Protein AF-A0A2M7GF76-F1 (afdb_monomer)

Sequence (168 aa):
MSEEVLLRFVRGKYIRDADYIPPKSARLYDDHTWTTTQELPSSRFRVVAYSPYWRVTWALDWQETKKASLRPCLKSIVETLETSAIELVAKLDEAEKKAEVERLERLAAEEKWRIEQDLRKVEKSIQDSQEHLCEIIQKWANVMNVERFLAGVEKRAKELPETERTPV

pLDDT: mean 84.87, std 12.03, range [37.38, 97.5]

Secondary structure (DSSP, 8-state):
-EEEEEEEEETTEEEEGGG----TTTTT-----EEEEEEEE----EEEEE---TTS--EEEEE--SS--STTTHHHHHHHHHHHHHHHHHHHHHHHHHHHHHHHHHHHHHHHHHHHHHHHHHHHHHHHHHHHHHHHHHHHHHHHHHHHHHHHHHHHHHHS-GGG----

Radius of gyration: 46.34 Å; Cα contacts (8 Å, |Δi|>4): 98; chains: 1; bounding box: 110×18×118 Å

Solvent-accessible surface area (backbone atoms only — not comparable to full-atom values): 10008 Å² total; per-residue (Å²): 107,70,39,84,40,58,26,28,38,52,96,94,42,79,40,51,50,91,75,62,76,81,62,96,58,56,92,83,48,92,72,87,57,54,78,45,79,42,76,40,76,46,98,57,60,70,51,74,50,67,54,90,50,89,85,47,94,46,74,49,78,48,73,41,51,100,89,44,71,56,75,83,46,47,63,60,53,50,54,51,49,57,55,47,48,58,55,47,51,56,52,48,56,54,45,50,54,51,50,51,51,54,50,52,52,49,52,56,52,51,52,53,49,49,53,53,52,52,52,52,49,52,54,48,51,51,50,56,50,51,54,52,51,52,52,51,51,51,53,50,52,52,53,52,50,50,53,53,49,52,55,55,50,53,52,52,64,67,72,52,67,80,92,70,74,71,85,130

Structure (mmCIF, N/CA/C/O backbone):
data_AF-A0A2M7GF76-F1
#
_entry.id   AF-A0A2M7GF76-F1
#
loop_
_atom_site.group_PDB
_atom_site.id
_at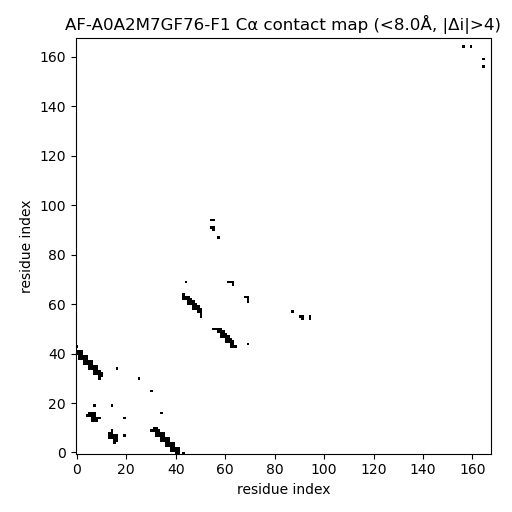om_site.type_symbol
_atom_site.label_atom_id
_atom_site.label_alt_id
_atom_site.label_comp_id
_atom_site.label_asym_id
_atom_site.label_entity_id
_atom_site.label_seq_id
_atom_site.pdbx_PDB_ins_code
_atom_site.Cartn_x
_atom_site.Cartn_y
_atom_site.Cartn_z
_atom_site.occupancy
_atom_site.B_iso_or_equiv
_atom_site.auth_seq_id
_atom_site.auth_comp_id
_atom_site.auth_asym_id
_atom_site.auth_atom_id
_atom_site.pdbx_PDB_model_num
ATOM 1 N N . MET A 1 1 ? 4.603 -3.661 -27.782 1.00 70.25 1 MET A N 1
ATOM 2 C CA . MET A 1 1 ? 4.856 -2.243 -28.105 1.00 70.25 1 MET A CA 1
ATOM 3 C C . MET A 1 1 ? 4.380 -2.020 -29.526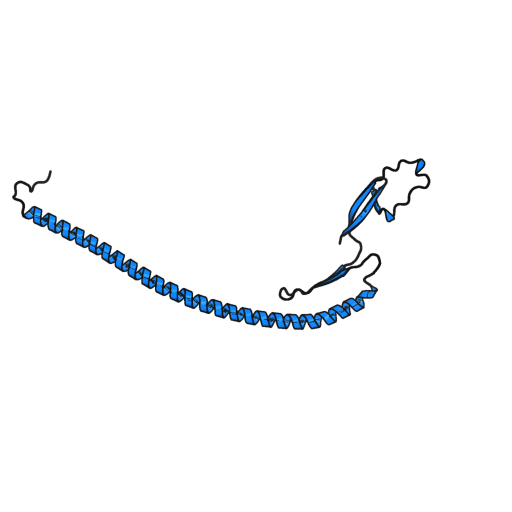 1.00 70.25 1 MET A C 1
ATOM 5 O O . MET A 1 1 ? 4.796 -2.776 -30.400 1.00 70.25 1 MET A O 1
ATOM 9 N N . SER A 1 2 ? 3.453 -1.091 -29.729 1.00 75.94 2 SER A N 1
ATOM 10 C CA . SER A 1 2 ? 2.969 -0.695 -31.048 1.00 75.94 2 SER A CA 1
ATOM 11 C C . SER A 1 2 ? 3.636 0.611 -31.470 1.00 75.94 2 SER A C 1
ATOM 13 O O . SER A 1 2 ? 4.001 1.439 -30.638 1.00 75.94 2 SER A O 1
ATOM 15 N N . GLU A 1 3 ? 3.868 0.763 -32.766 1.00 80.38 3 GLU A N 1
ATOM 16 C CA . GLU A 1 3 ? 4.225 2.038 -33.377 1.00 80.38 3 GLU A CA 1
ATOM 17 C C . GLU A 1 3 ? 3.160 2.364 -34.418 1.00 80.38 3 GLU A C 1
ATOM 19 O O . GLU A 1 3 ? 2.741 1.483 -35.174 1.00 80.38 3 GLU A O 1
ATOM 24 N N . GLU A 1 4 ? 2.757 3.629 -34.475 1.00 81.81 4 GLU A N 1
ATOM 25 C CA . GLU A 1 4 ? 1.971 4.144 -35.587 1.00 81.81 4 GLU A CA 1
ATOM 26 C C . GLU A 1 4 ? 2.845 4.180 -36.839 1.00 81.81 4 GLU A C 1
ATOM 28 O O . GLU A 1 4 ? 3.802 4.951 -36.951 1.00 81.81 4 GLU A O 1
ATOM 33 N N . VAL A 1 5 ? 2.537 3.295 -37.782 1.00 83.25 5 VAL A N 1
ATOM 34 C CA . VAL A 1 5 ? 3.258 3.193 -39.045 1.00 83.25 5 VAL A CA 1
ATOM 35 C C . VAL A 1 5 ? 2.304 3.537 -40.174 1.00 83.25 5 VAL A C 1
ATOM 37 O O . VAL A 1 5 ? 1.198 3.002 -40.266 1.00 83.25 5 VAL A O 1
ATOM 40 N N . LEU A 1 6 ? 2.757 4.428 -41.054 1.00 88.06 6 LEU A N 1
ATOM 41 C CA . LEU A 1 6 ? 2.045 4.758 -42.277 1.00 88.06 6 LEU A CA 1
ATOM 42 C C . LEU A 1 6 ? 2.209 3.596 -43.263 1.00 88.06 6 LEU A C 1
ATOM 44 O O . LEU A 1 6 ? 3.318 3.235 -43.674 1.00 88.06 6 LEU A O 1
ATOM 48 N N . LEU A 1 7 ? 1.086 2.969 -43.584 1.00 87.69 7 LEU A N 1
ATOM 49 C CA . LEU A 1 7 ? 0.969 1.869 -44.523 1.00 87.69 7 LEU A CA 1
ATOM 50 C C . LEU A 1 7 ? 0.316 2.368 -45.801 1.00 87.69 7 LEU A C 1
ATOM 52 O O . LEU A 1 7 ? -0.608 3.176 -45.770 1.00 87.69 7 LEU A O 1
ATOM 56 N N . ARG A 1 8 ? 0.761 1.835 -46.929 1.00 87.31 8 ARG A N 1
ATOM 57 C CA . ARG A 1 8 ? 0.143 2.031 -48.230 1.00 87.31 8 ARG A CA 1
ATOM 58 C C . ARG A 1 8 ? -0.467 0.721 -48.692 1.00 87.31 8 ARG A C 1
ATOM 60 O O . ARG A 1 8 ? 0.189 -0.322 -48.678 1.00 87.31 8 ARG A O 1
ATOM 67 N N . PHE A 1 9 ? -1.726 0.773 -49.104 1.00 84.38 9 PHE A N 1
ATOM 68 C CA . PHE A 1 9 ? -2.383 -0.362 -49.730 1.00 84.38 9 PHE A CA 1
ATOM 69 C C . PHE A 1 9 ? -1.980 -0.437 -51.201 1.00 84.38 9 PHE A C 1
ATOM 71 O O . PHE A 1 9 ? -2.224 0.501 -51.956 1.00 84.38 9 PHE A O 1
ATOM 78 N N . VAL A 1 10 ? -1.361 -1.544 -51.610 1.00 85.88 10 VAL A N 1
ATOM 79 C CA . VAL A 1 10 ? -0.903 -1.787 -52.981 1.00 85.88 10 VAL A CA 1
ATOM 80 C C . VAL A 1 10 ? -1.310 -3.198 -53.390 1.00 85.88 10 VAL A C 1
ATOM 82 O O . VAL A 1 10 ? -0.890 -4.177 -52.774 1.00 85.88 10 VAL A O 1
ATOM 85 N N . ARG A 1 11 ? -2.132 -3.315 -54.444 1.00 79.00 11 ARG A N 1
ATOM 86 C CA .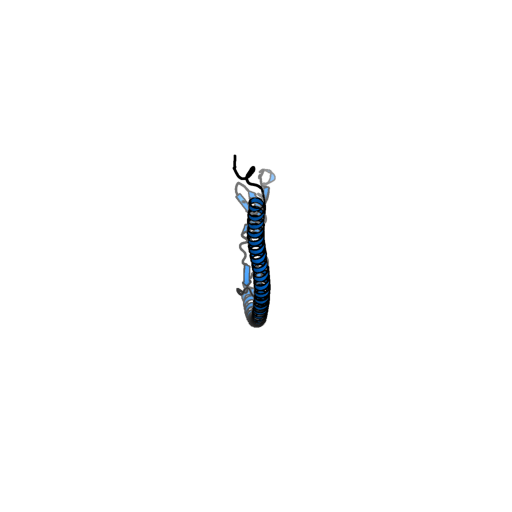 ARG A 1 11 ? -2.510 -4.595 -55.084 1.00 79.00 11 ARG A CA 1
ATOM 87 C C . ARG A 1 11 ? -2.959 -5.684 -54.090 1.00 79.00 11 ARG A C 1
ATOM 89 O O . ARG A 1 11 ? -2.501 -6.823 -54.156 1.00 79.00 11 ARG A O 1
ATOM 96 N N . GLY A 1 12 ? -3.840 -5.330 -53.151 1.00 82.38 12 GLY A N 1
ATOM 97 C CA . GLY A 1 12 ? -4.398 -6.279 -52.179 1.00 82.38 12 GLY A CA 1
ATOM 98 C C . GLY A 1 12 ? -3.579 -6.474 -50.900 1.00 82.38 12 GLY A C 1
ATOM 99 O O . GLY A 1 12 ? -3.980 -7.271 -50.056 1.00 82.38 12 GLY A O 1
ATOM 100 N N . LYS A 1 13 ? -2.441 -5.783 -50.732 1.00 85.88 13 LYS A N 1
ATOM 101 C CA . LYS A 1 13 ? -1.558 -5.923 -49.562 1.00 85.88 13 LYS A CA 1
ATOM 102 C C . LYS A 1 13 ? -1.189 -4.566 -48.968 1.00 85.88 13 LYS A C 1
ATOM 104 O O . LYS A 1 13 ? -1.003 -3.598 -49.698 1.00 85.88 13 LYS A O 1
ATOM 109 N N . TYR A 1 14 ? -1.038 -4.511 -47.647 1.00 87.00 14 TYR A N 1
ATOM 110 C CA . TYR A 1 14 ? -0.474 -3.347 -46.964 1.00 87.00 14 TYR A CA 1
ATOM 111 C C . TYR A 1 14 ? 1.046 -3.468 -46.900 1.00 87.00 14 TYR A C 1
ATOM 113 O O . TYR A 1 14 ? 1.579 -4.464 -46.412 1.00 87.00 14 TYR A O 1
ATOM 121 N N . ILE A 1 15 ? 1.733 -2.448 -47.401 1.00 87.06 15 ILE A N 1
ATOM 122 C CA . ILE A 1 15 ? 3.191 -2.319 -47.371 1.00 87.06 15 ILE A CA 1
ATOM 123 C C . ILE A 1 15 ? 3.511 -1.042 -46.595 1.00 87.06 15 ILE A C 1
ATOM 125 O O . ILE A 1 15 ? 2.713 -0.106 -46.591 1.00 87.06 15 ILE A O 1
ATOM 129 N N . ARG A 1 16 ? 4.654 -0.980 -45.908 1.00 85.88 16 ARG A N 1
ATOM 130 C CA . ARG A 1 16 ? 5.079 0.275 -45.278 1.00 85.88 16 ARG A CA 1
ATOM 131 C C . ARG A 1 16 ? 5.323 1.321 -46.351 1.00 85.88 16 ARG A C 1
ATOM 133 O O . ARG A 1 16 ? 5.946 1.029 -47.364 1.00 85.88 16 ARG A O 1
ATOM 140 N N . ASP A 1 17 ? 4.865 2.542 -46.112 1.00 84.81 17 ASP A N 1
ATOM 141 C CA . ASP A 1 17 ? 4.993 3.623 -47.090 1.00 84.81 17 ASP A CA 1
ATOM 142 C C . ASP A 1 17 ? 6.454 3.921 -47.451 1.00 84.81 17 ASP A C 1
ATOM 144 O O . ASP A 1 17 ? 6.772 4.167 -48.609 1.00 84.81 17 ASP A O 1
ATOM 148 N N . ALA A 1 18 ? 7.357 3.780 -46.475 1.00 81.50 18 ALA A N 1
ATOM 149 C CA . ALA A 1 18 ? 8.801 3.897 -46.674 1.00 81.50 18 ALA A CA 1
ATOM 150 C C . ALA A 1 18 ? 9.385 2.846 -47.640 1.00 81.50 18 ALA A C 1
ATOM 152 O O . ALA A 1 18 ? 10.408 3.105 -48.266 1.00 81.50 18 ALA A O 1
ATOM 153 N N . ASP A 1 19 ? 8.739 1.684 -47.771 1.00 82.38 19 ASP A N 1
ATOM 154 C CA . ASP A 1 19 ? 9.178 0.584 -48.636 1.00 82.38 19 ASP A CA 1
ATOM 155 C C . ASP A 1 19 ? 8.496 0.639 -50.021 1.00 82.38 19 ASP A C 1
ATOM 157 O O . ASP A 1 19 ? 8.755 -0.200 -50.887 1.00 82.38 19 ASP A O 1
ATOM 161 N N . TYR A 1 20 ? 7.605 1.613 -50.253 1.00 82.44 20 TYR A N 1
ATOM 162 C CA . TYR A 1 20 ? 6.907 1.763 -51.524 1.00 82.44 20 TYR A CA 1
ATOM 163 C C . TYR A 1 20 ? 7.809 2.399 -52.585 1.00 82.44 20 TYR A C 1
ATOM 165 O O . TYR A 1 20 ? 8.228 3.550 -52.475 1.00 82.44 20 TYR A O 1
ATOM 173 N N . ILE A 1 21 ? 8.041 1.663 -53.671 1.00 79.56 21 ILE A N 1
ATOM 174 C CA . ILE A 1 21 ? 8.762 2.157 -54.844 1.00 79.56 21 ILE A CA 1
ATOM 175 C C . ILE A 1 21 ? 7.734 2.434 -55.949 1.00 79.56 21 ILE A C 1
ATOM 177 O O . ILE A 1 21 ? 7.124 1.483 -56.449 1.00 79.56 21 ILE A O 1
ATOM 181 N N . PRO A 1 22 ? 7.523 3.700 -56.358 1.00 76.88 22 PRO A N 1
ATOM 182 C CA . PRO A 1 22 ? 6.576 4.012 -57.420 1.00 76.88 22 PRO A CA 1
ATOM 183 C C . PRO A 1 22 ? 7.040 3.420 -58.764 1.00 76.88 22 PRO A C 1
ATOM 185 O O . PRO A 1 22 ? 8.230 3.495 -59.096 1.00 76.88 22 PRO A O 1
ATOM 188 N N . PRO A 1 23 ? 6.132 2.846 -59.573 1.00 74.56 23 PRO A N 1
ATOM 189 C CA . PRO A 1 23 ? 6.491 2.304 -60.876 1.00 74.56 23 PRO A CA 1
ATOM 190 C C . PRO A 1 23 ? 6.935 3.416 -61.837 1.00 74.56 23 PRO A C 1
ATOM 192 O O . PRO A 1 23 ? 6.357 4.501 -61.891 1.00 74.56 23 PRO A O 1
ATOM 195 N N . LYS A 1 24 ? 7.948 3.121 -62.661 1.00 67.69 24 LYS A N 1
ATOM 196 C CA . LYS A 1 24 ? 8.552 4.076 -63.613 1.00 67.69 24 LYS A CA 1
ATOM 197 C C . LYS A 1 24 ? 7.564 4.621 -64.661 1.00 67.69 24 LYS A C 1
ATOM 199 O O . LYS A 1 24 ? 7.825 5.662 -65.252 1.00 67.69 24 LYS A O 1
ATOM 204 N N . SER A 1 25 ? 6.433 3.945 -64.878 1.00 66.56 25 SER A N 1
ATOM 205 C CA . SER A 1 25 ? 5.370 4.326 -65.817 1.00 66.56 25 SER A CA 1
ATOM 206 C C . SER A 1 25 ? 4.068 4.730 -65.109 1.00 66.56 25 SER A C 1
ATOM 208 O O . SER A 1 25 ? 2.985 4.423 -65.602 1.00 66.56 25 SER A O 1
ATOM 210 N N . ALA A 1 26 ? 4.152 5.405 -63.957 1.00 61.00 26 ALA A N 1
ATOM 211 C CA . ALA A 1 26 ? 2.986 5.796 -63.150 1.00 61.00 26 ALA A CA 1
ATOM 212 C C . ALA A 1 26 ? 1.926 6.628 -63.906 1.00 61.00 26 ALA A C 1
ATOM 214 O O . ALA A 1 26 ? 0.781 6.685 -63.487 1.00 61.00 26 ALA A O 1
ATOM 215 N N . ARG A 1 27 ? 2.275 7.248 -65.044 1.00 60.28 27 ARG A N 1
ATOM 216 C CA . ARG A 1 27 ? 1.321 7.982 -65.900 1.00 60.28 27 ARG A CA 1
ATOM 217 C C . ARG A 1 27 ? 0.385 7.092 -66.730 1.00 60.28 27 ARG A C 1
ATOM 219 O O . ARG A 1 27 ? -0.590 7.605 -67.259 1.00 60.28 27 ARG A O 1
ATOM 226 N N . LEU A 1 28 ? 0.701 5.805 -66.896 1.00 59.06 28 LEU A N 1
ATOM 227 C CA . LEU A 1 28 ? -0.074 4.851 -67.707 1.00 59.06 28 LEU A CA 1
ATOM 228 C C . LEU A 1 28 ? -0.869 3.840 -66.866 1.00 59.06 28 LEU A C 1
ATOM 230 O O . LEU A 1 28 ? -1.645 3.072 -67.425 1.00 59.06 28 LEU A O 1
ATOM 234 N N . TYR A 1 29 ? -0.666 3.817 -65.548 1.00 59.34 29 TYR A N 1
ATOM 235 C CA . TYR A 1 29 ? -1.295 2.875 -64.625 1.00 59.34 29 TYR A CA 1
ATOM 236 C C . TYR A 1 29 ? -1.956 3.650 -63.486 1.00 59.34 29 TYR A C 1
ATOM 238 O O . TYR A 1 29 ? -1.262 4.295 -62.704 1.00 59.34 29 TYR A O 1
ATOM 246 N N . ASP A 1 30 ? -3.282 3.555 -63.387 1.00 59.81 30 ASP A N 1
ATOM 247 C CA . ASP A 1 30 ? -4.046 4.071 -62.249 1.00 59.81 30 ASP A CA 1
ATOM 248 C C . ASP A 1 30 ? -3.880 3.105 -61.065 1.00 59.81 30 ASP A C 1
ATOM 250 O O . ASP A 1 30 ? -4.657 2.167 -60.845 1.00 59.81 30 ASP A O 1
ATOM 254 N N . ASP A 1 31 ? -2.786 3.276 -60.327 1.00 64.19 31 ASP A N 1
ATOM 255 C CA . ASP A 1 31 ? -2.531 2.522 -59.105 1.00 64.19 31 ASP A CA 1
ATOM 256 C C . ASP A 1 31 ? -3.452 3.061 -57.998 1.00 64.19 31 ASP A C 1
ATOM 258 O O . ASP A 1 31 ? -3.179 4.082 -57.364 1.00 64.19 31 ASP A O 1
ATOM 262 N N . HIS A 1 32 ? -4.559 2.349 -57.758 1.00 73.25 32 HIS A N 1
ATOM 263 C CA . HIS A 1 32 ? -5.536 2.631 -56.702 1.00 73.25 32 HIS A CA 1
ATOM 264 C C . HIS A 1 32 ? -4.927 2.335 -55.325 1.00 73.25 32 HIS A C 1
ATOM 266 O O . HIS A 1 32 ? -5.189 1.305 -54.697 1.00 73.25 32 HIS A O 1
ATOM 272 N N . THR A 1 33 ? -4.058 3.236 -54.884 1.00 81.12 33 THR A N 1
ATOM 273 C CA . THR A 1 33 ? -3.340 3.157 -53.616 1.00 81.12 33 THR A CA 1
ATOM 274 C C . THR A 1 33 ? -3.854 4.231 -52.674 1.00 81.12 33 THR A C 1
ATOM 276 O O . THR A 1 33 ? -4.146 5.354 -53.075 1.00 81.12 33 THR A O 1
ATOM 279 N N . TRP A 1 34 ? -3.983 3.879 -51.403 1.00 83.94 34 TRP A N 1
ATOM 280 C CA . TRP A 1 34 ? -4.351 4.811 -50.347 1.00 83.94 34 TRP A CA 1
ATOM 281 C C . TRP A 1 34 ? -3.494 4.527 -49.122 1.00 83.94 34 TRP A C 1
ATOM 283 O O . TRP A 1 34 ? -2.979 3.416 -48.939 1.00 83.94 34 TRP A O 1
ATOM 293 N N . THR A 1 35 ? -3.298 5.558 -48.313 1.00 89.25 35 THR A N 1
ATOM 294 C CA . THR A 1 35 ? -2.466 5.497 -47.117 1.00 89.25 35 THR A CA 1
ATOM 295 C C . THR A 1 35 ? -3.334 5.399 -45.876 1.00 89.25 35 THR A C 1
ATOM 297 O O . THR A 1 35 ? -4.270 6.178 -45.711 1.00 89.25 35 THR A O 1
ATOM 300 N N . THR A 1 36 ? -2.995 4.470 -44.990 1.00 89.88 36 THR A N 1
ATOM 301 C CA . THR A 1 36 ? -3.608 4.313 -43.673 1.00 89.88 36 THR A CA 1
ATOM 302 C C . THR A 1 36 ? -2.540 4.350 -42.606 1.00 89.88 36 THR A C 1
ATOM 304 O O . THR A 1 36 ? -1.472 3.764 -42.768 1.00 89.88 36 THR A O 1
ATOM 307 N N . THR A 1 37 ? -2.841 4.977 -41.480 1.00 89.44 37 THR A N 1
ATOM 308 C CA . THR A 1 37 ? -2.042 4.801 -40.269 1.00 89.44 37 THR A CA 1
ATOM 309 C C . THR A 1 37 ? -2.582 3.583 -39.532 1.00 89.44 37 THR A C 1
ATOM 311 O O . THR A 1 37 ? -3.790 3.477 -39.327 1.00 89.44 37 THR A O 1
ATOM 314 N N . GLN A 1 38 ? -1.715 2.633 -39.188 1.00 85.94 38 GLN A N 1
ATOM 315 C CA . GLN A 1 38 ? -2.069 1.494 -38.341 1.00 85.94 38 GLN A CA 1
ATOM 316 C C . GLN A 1 38 ? -1.011 1.287 -37.263 1.00 85.94 38 GLN A C 1
ATOM 318 O O . GLN A 1 38 ? 0.180 1.528 -37.479 1.00 85.94 38 GLN A O 1
ATOM 323 N N . GLU A 1 39 ? -1.455 0.794 -36.111 1.00 84.38 39 GLU A N 1
ATOM 324 C CA . GLU A 1 39 ? -0.570 0.328 -35.055 1.00 84.38 39 GLU A CA 1
ATOM 325 C C . GLU A 1 39 ? -0.009 -1.049 -35.413 1.00 84.38 39 GLU A C 1
ATOM 327 O O . GLU A 1 39 ? -0.724 -2.051 -35.432 1.00 84.38 39 GLU A O 1
ATOM 332 N N . LEU A 1 40 ? 1.292 -1.108 -35.690 1.00 81.81 40 LEU A N 1
ATOM 333 C CA . LEU A 1 40 ? 1.997 -2.365 -35.922 1.00 81.81 40 LEU A CA 1
ATOM 334 C C . LEU A 1 40 ? 2.899 -2.707 -34.738 1.00 81.81 40 LEU A C 1
ATOM 336 O O . LEU A 1 40 ? 3.443 -1.797 -34.107 1.00 81.81 40 LEU A O 1
ATOM 340 N N . PRO A 1 41 ? 3.125 -4.006 -34.450 1.00 78.00 41 PRO A N 1
ATOM 341 C CA . PRO A 1 41 ? 4.106 -4.402 -33.456 1.00 78.00 41 PRO A CA 1
ATOM 342 C C . PRO A 1 41 ? 5.467 -3.845 -33.868 1.00 78.00 41 PRO A C 1
ATOM 344 O O . PRO A 1 41 ? 6.026 -4.183 -34.917 1.00 78.00 41 PRO A O 1
ATOM 347 N N . SER A 1 42 ? 6.012 -2.965 -33.037 1.00 72.94 42 SER A N 1
ATOM 348 C CA . SER A 1 42 ? 7.372 -2.498 -33.221 1.00 72.94 42 SER A CA 1
ATOM 349 C C . SER A 1 42 ? 8.287 -3.690 -32.947 1.00 72.94 42 SER A C 1
ATOM 351 O O . SER A 1 42 ? 8.276 -4.223 -31.838 1.00 72.94 42 SER A O 1
ATOM 353 N N . SER A 1 43 ? 9.095 -4.106 -33.921 1.00 72.75 43 SER A N 1
ATOM 354 C CA . SER A 1 43 ? 10.099 -5.179 -33.774 1.00 72.75 43 SER A CA 1
ATOM 355 C C . SER A 1 43 ? 11.280 -4.781 -32.861 1.00 72.75 43 SER A C 1
ATOM 357 O O . SER A 1 43 ? 12.410 -5.217 -33.060 1.00 72.75 43 SER A O 1
ATOM 359 N N . ARG A 1 44 ? 11.044 -3.884 -31.907 1.00 79.12 44 ARG A N 1
ATOM 360 C CA . ARG A 1 44 ? 12.044 -3.245 -31.058 1.00 79.12 44 ARG A CA 1
ATOM 361 C C . ARG A 1 44 ? 11.903 -3.734 -29.630 1.00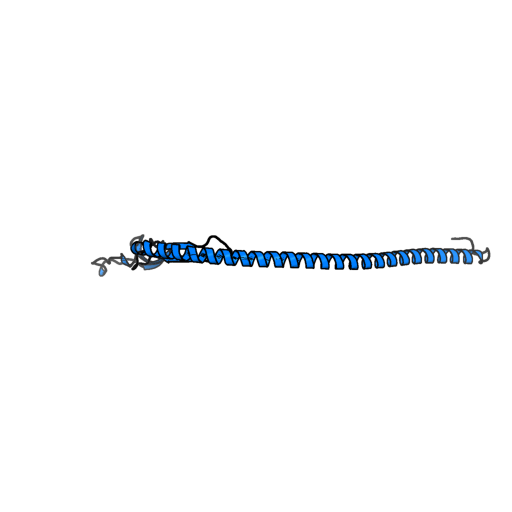 79.12 44 ARG A C 1
ATOM 363 O O . ARG A 1 44 ? 10.794 -4.027 -29.178 1.00 79.12 44 ARG A O 1
ATOM 370 N N . PHE A 1 45 ? 13.024 -3.788 -28.928 1.00 81.75 45 PHE A N 1
ATOM 371 C CA . PHE A 1 45 ? 13.074 -4.325 -27.581 1.00 81.75 45 PHE A CA 1
ATOM 372 C C . PHE A 1 45 ? 12.816 -3.246 -26.519 1.00 81.75 45 PHE A C 1
ATOM 374 O O . PHE A 1 45 ? 13.221 -2.091 -26.665 1.00 81.75 45 PHE A O 1
ATOM 381 N N . ARG A 1 46 ? 12.132 -3.622 -25.435 1.00 85.69 46 ARG A N 1
ATOM 382 C CA . ARG A 1 46 ? 11.961 -2.797 -24.234 1.00 85.69 46 ARG A CA 1
ATOM 383 C C . ARG A 1 46 ? 12.311 -3.647 -23.024 1.00 85.69 46 ARG A C 1
ATOM 385 O O . ARG A 1 46 ? 11.779 -4.744 -22.880 1.00 85.69 46 ARG A O 1
ATOM 392 N N . VAL A 1 47 ? 13.171 -3.122 -22.163 1.00 87.69 47 VAL A N 1
ATOM 393 C CA . VAL A 1 47 ? 13.485 -3.708 -20.859 1.00 87.69 47 VAL A CA 1
ATOM 394 C C . VAL A 1 47 ? 12.816 -2.858 -19.800 1.00 87.69 47 VAL A C 1
ATOM 396 O O . VAL A 1 47 ? 12.918 -1.636 -19.840 1.00 87.69 47 VAL A O 1
ATOM 399 N N . VAL A 1 48 ? 12.138 -3.504 -18.860 1.00 89.75 48 VAL A N 1
ATOM 400 C CA . VAL A 1 48 ? 11.596 -2.846 -17.674 1.00 89.75 48 VAL A CA 1
ATOM 401 C C . VAL A 1 48 ? 12.112 -3.605 -16.465 1.00 89.75 48 VAL A C 1
ATOM 403 O O . VAL A 1 48 ? 11.862 -4.803 -16.339 1.00 89.75 48 VAL A O 1
ATOM 406 N N . ALA A 1 49 ? 12.842 -2.915 -15.600 1.00 89.94 49 ALA A N 1
ATOM 407 C CA . ALA A 1 49 ? 13.193 -3.417 -14.283 1.00 89.94 49 ALA A CA 1
ATOM 408 C C . ALA A 1 49 ? 12.245 -2.800 -13.265 1.00 89.94 49 ALA A C 1
ATOM 410 O O . ALA A 1 49 ? 11.942 -1.613 -13.338 1.00 89.94 49 ALA A O 1
ATOM 411 N N . TYR A 1 50 ? 11.757 -3.606 -12.334 1.00 89.75 50 TYR A N 1
ATOM 412 C CA . TYR A 1 50 ? 10.828 -3.147 -11.315 1.00 89.75 50 TYR A CA 1
ATOM 413 C C . TYR A 1 50 ? 11.086 -3.859 -9.994 1.00 89.75 50 TYR A C 1
ATOM 415 O O . TYR A 1 50 ? 11.614 -4.971 -9.959 1.00 89.75 50 TYR A O 1
ATOM 423 N N . SER A 1 51 ? 10.700 -3.201 -8.906 1.00 87.31 51 SER A N 1
ATOM 424 C CA . SER A 1 51 ? 10.662 -3.805 -7.581 1.00 87.31 51 SER A CA 1
ATOM 425 C C . SER A 1 51 ? 9.383 -4.631 -7.448 1.00 87.31 51 SER A C 1
ATOM 427 O O . SER A 1 51 ? 8.297 -4.077 -7.634 1.00 87.31 51 SER A O 1
ATOM 429 N N . PRO A 1 52 ? 9.457 -5.928 -7.100 1.00 84.94 52 PRO A N 1
ATOM 430 C CA . PRO A 1 52 ? 8.262 -6.732 -6.846 1.00 84.94 52 PRO A CA 1
ATOM 431 C C . PRO A 1 52 ? 7.593 -6.376 -5.507 1.00 84.94 52 PRO A C 1
ATOM 433 O O . PRO A 1 52 ? 6.479 -6.816 -5.228 1.00 84.94 52 PRO A O 1
ATOM 436 N N . TYR A 1 53 ? 8.262 -5.593 -4.658 1.00 85.00 53 TYR A N 1
ATOM 437 C CA . TYR A 1 53 ? 7.758 -5.232 -3.344 1.00 85.00 53 TYR A CA 1
ATOM 438 C C . TYR A 1 53 ? 6.777 -4.069 -3.444 1.00 85.00 53 TYR A C 1
ATOM 440 O O . TYR A 1 53 ? 7.157 -2.940 -3.742 1.00 85.00 53 TYR A O 1
ATOM 448 N N . TRP A 1 54 ? 5.517 -4.335 -3.094 1.00 81.56 54 TRP A N 1
ATOM 449 C CA . TRP A 1 54 ? 4.430 -3.347 -3.085 1.00 81.56 54 TRP A CA 1
ATOM 450 C C . TRP A 1 54 ? 4.718 -2.104 -2.231 1.00 81.56 54 TRP A C 1
ATOM 452 O 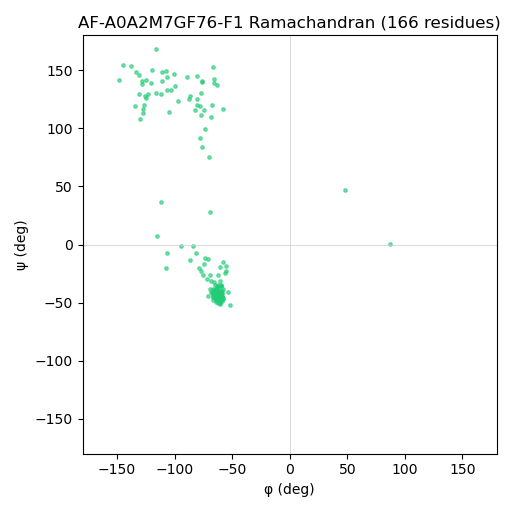O . TRP A 1 54 ? 4.121 -1.052 -2.440 1.00 81.56 54 TRP A O 1
ATOM 462 N N . ARG A 1 55 ? 5.628 -2.225 -1.261 1.00 82.56 55 ARG A N 1
ATOM 463 C CA . ARG A 1 55 ? 5.973 -1.164 -0.317 1.00 82.56 55 ARG A CA 1
ATOM 464 C C . ARG A 1 55 ? 6.908 -0.101 -0.906 1.00 82.56 55 ARG A C 1
ATOM 466 O O . ARG A 1 55 ? 6.971 1.004 -0.379 1.00 82.56 55 ARG A O 1
ATOM 473 N N . VAL A 1 56 ? 7.620 -0.422 -1.989 1.00 85.00 56 VAL A N 1
ATOM 474 C CA . VAL A 1 56 ? 8.538 0.500 -2.671 1.00 85.00 56 VAL A CA 1
ATOM 475 C C . VAL A 1 56 ? 8.225 0.503 -4.162 1.00 85.00 56 VAL A C 1
ATOM 477 O O . VAL A 1 56 ? 8.547 -0.438 -4.884 1.00 85.00 56 VAL A O 1
ATOM 480 N N . THR A 1 57 ? 7.630 1.596 -4.641 1.00 84.62 57 THR A N 1
ATOM 481 C CA . THR A 1 57 ? 7.369 1.816 -6.066 1.00 84.62 57 THR A CA 1
ATOM 482 C C . THR A 1 57 ? 8.653 2.253 -6.766 1.00 84.62 57 THR A C 1
ATOM 484 O O . THR A 1 57 ? 8.976 3.439 -6.819 1.00 84.62 57 THR A O 1
ATOM 487 N N . TRP A 1 58 ? 9.403 1.285 -7.285 1.00 89.00 58 TRP A N 1
ATOM 488 C CA . TRP A 1 58 ? 10.591 1.528 -8.099 1.00 89.00 58 TRP A CA 1
ATOM 489 C C . TRP A 1 58 ? 10.461 0.794 -9.431 1.00 89.00 58 TRP A C 1
ATOM 491 O O . TRP A 1 58 ? 10.187 -0.408 -9.458 1.00 89.00 58 TRP A O 1
ATOM 501 N N . ALA A 1 59 ? 10.644 1.530 -10.524 1.00 89.75 59 ALA A N 1
ATOM 502 C CA . ALA A 1 59 ? 10.674 0.997 -11.874 1.00 89.75 59 ALA A CA 1
ATOM 503 C C . ALA A 1 59 ? 11.615 1.835 -12.746 1.00 89.75 59 ALA A C 1
ATOM 505 O O . ALA A 1 59 ? 11.650 3.059 -12.627 1.00 89.75 59 ALA A O 1
ATOM 506 N N . LEU A 1 60 ? 12.350 1.164 -13.626 1.00 89.75 60 LEU A N 1
ATOM 507 C CA . LEU A 1 60 ? 13.183 1.756 -14.664 1.00 89.75 60 LEU A CA 1
ATOM 508 C C . LEU A 1 60 ? 12.830 1.120 -16.000 1.00 89.75 60 LEU A C 1
ATOM 510 O O . LEU A 1 60 ? 12.619 -0.093 -16.082 1.00 89.75 60 LEU A O 1
ATOM 514 N N . ASP A 1 61 ? 12.802 1.925 -17.053 1.00 90.00 61 ASP A N 1
ATOM 515 C CA . ASP A 1 61 ? 12.540 1.450 -18.397 1.00 90.00 61 ASP A CA 1
ATOM 516 C C . ASP A 1 61 ? 13.597 1.907 -19.401 1.00 90.00 61 ASP A C 1
ATOM 518 O O . ASP A 1 61 ? 14.053 3.046 -19.4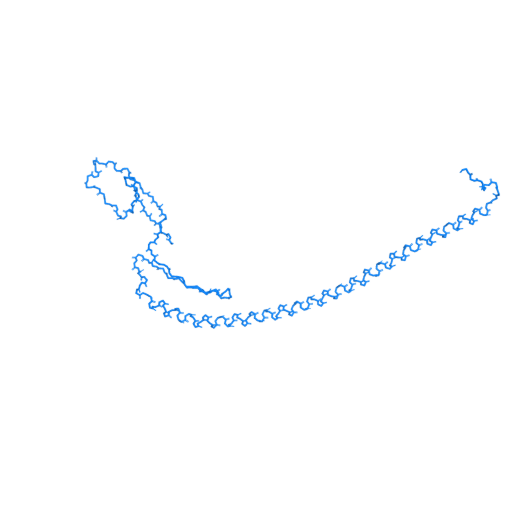27 1.00 90.00 61 ASP A O 1
ATOM 522 N N . TRP A 1 62 ? 13.975 0.971 -20.266 1.00 89.62 62 TRP A N 1
ATOM 523 C CA . TRP A 1 62 ? 14.881 1.203 -21.379 1.00 89.62 62 TRP A CA 1
ATOM 524 C C . TRP A 1 62 ? 14.204 0.759 -22.664 1.00 89.62 62 TRP A C 1
ATOM 526 O O . TRP A 1 62 ? 13.743 -0.380 -22.785 1.00 89.62 62 TRP A O 1
ATOM 536 N N . GLN A 1 63 ? 14.144 1.659 -23.640 1.00 85.12 63 GLN A N 1
ATOM 537 C CA . GLN A 1 63 ? 13.418 1.449 -24.886 1.00 85.12 63 GLN A CA 1
ATOM 538 C C . GLN A 1 63 ? 14.345 1.599 -26.089 1.00 85.12 63 GLN A C 1
ATOM 540 O O . GLN A 1 63 ? 15.045 2.599 -26.240 1.00 85.12 63 GLN A O 1
ATOM 545 N N . GLU A 1 64 ? 14.312 0.615 -26.982 1.00 84.81 64 GLU A N 1
ATOM 546 C CA . GLU A 1 64 ? 15.039 0.674 -28.243 1.00 84.81 64 GLU A CA 1
ATOM 547 C C . GLU A 1 64 ? 14.313 1.585 -29.243 1.00 84.81 64 GLU A C 1
ATOM 549 O O . GLU A 1 64 ? 13.104 1.470 -29.482 1.00 84.81 64 GLU A O 1
ATOM 554 N N . THR A 1 65 ? 15.055 2.505 -29.855 1.00 79.69 65 THR A N 1
ATOM 555 C CA . THR A 1 65 ? 14.526 3.450 -30.850 1.00 79.69 65 THR A CA 1
ATOM 556 C C . THR A 1 65 ? 15.175 3.212 -32.210 1.00 79.69 65 THR A C 1
ATOM 558 O O . THR A 1 65 ? 16.166 2.498 -32.320 1.00 79.69 65 THR A O 1
ATOM 561 N N . LYS A 1 66 ? 14.643 3.823 -33.280 1.00 71.81 66 LYS A N 1
ATOM 562 C CA . LYS A 1 66 ? 15.187 3.661 -34.648 1.00 71.81 66 LYS A CA 1
ATOM 563 C C . LYS A 1 66 ? 16.673 4.038 -34.770 1.00 71.81 66 LYS A C 1
ATOM 565 O O . LYS A 1 66 ? 17.329 3.577 -35.694 1.00 71.81 66 LYS A O 1
ATOM 570 N N . LYS A 1 67 ? 17.181 4.895 -33.878 1.00 71.94 67 LYS A N 1
ATOM 571 C CA . LYS A 1 67 ? 18.549 5.438 -33.920 1.00 71.94 67 LYS A CA 1
ATOM 572 C C . LYS A 1 67 ? 19.473 4.865 -32.843 1.00 71.94 67 LYS A C 1
ATOM 574 O O . LYS A 1 67 ? 20.684 4.956 -32.997 1.00 71.94 67 LYS A O 1
ATOM 579 N N . ALA A 1 68 ? 18.921 4.299 -31.771 1.00 75.06 68 ALA A N 1
ATOM 580 C CA . ALA A 1 68 ? 19.690 3.806 -30.635 1.00 75.06 68 ALA A CA 1
ATOM 581 C C . ALA A 1 68 ? 19.309 2.356 -30.339 1.00 75.06 68 ALA A C 1
ATOM 583 O O . ALA A 1 68 ? 18.180 2.078 -29.927 1.00 75.06 68 ALA A O 1
ATOM 584 N N . SER A 1 69 ? 20.264 1.450 -30.557 1.00 80.31 69 SER A N 1
ATOM 585 C CA . SER A 1 69 ? 20.148 0.038 -30.193 1.00 80.31 69 SER A CA 1
ATOM 586 C C . SER A 1 69 ? 20.445 -0.170 -28.709 1.00 80.31 69 SER A C 1
ATOM 588 O O . SER A 1 69 ? 21.372 0.453 -28.189 1.00 80.31 69 SER A O 1
ATOM 590 N N . LEU A 1 70 ? 19.761 -1.110 -28.056 1.00 80.25 70 LEU A N 1
ATOM 591 C CA . LEU A 1 70 ? 19.995 -1.416 -26.634 1.00 80.25 70 LEU A CA 1
ATOM 592 C C . LEU A 1 70 ? 21.263 -2.246 -26.386 1.00 80.25 70 LEU A C 1
ATOM 594 O O . LEU A 1 70 ? 21.822 -2.200 -25.295 1.00 80.25 70 LEU A O 1
ATOM 598 N N . ARG A 1 71 ? 21.748 -2.979 -27.398 1.00 81.06 71 ARG A N 1
ATOM 599 C CA . ARG A 1 71 ? 22.910 -3.883 -27.291 1.00 81.06 71 ARG A CA 1
ATOM 600 C C . ARG A 1 71 ? 24.178 -3.244 -26.694 1.00 81.06 71 ARG A C 1
ATOM 602 O O . ARG A 1 71 ? 24.714 -3.822 -25.753 1.00 81.06 71 ARG A O 1
ATOM 609 N N . PRO A 1 72 ? 24.678 -2.093 -27.182 1.00 84.69 72 PRO A N 1
ATOM 610 C CA . PRO A 1 72 ? 25.863 -1.457 -26.605 1.00 84.69 72 PRO A CA 1
ATOM 611 C C . PRO A 1 72 ? 25.615 -0.885 -25.201 1.00 84.69 72 PRO A C 1
ATOM 613 O O . PRO A 1 72 ? 26.547 -0.817 -24.406 1.00 84.69 72 PRO A O 1
ATOM 616 N N . CYS A 1 73 ? 24.372 -0.527 -24.867 1.00 82.38 73 CYS A N 1
ATOM 617 C CA . CYS A 1 73 ? 24.000 0.015 -23.558 1.00 82.38 73 CYS A CA 1
ATOM 618 C C . CYS A 1 73 ? 23.787 -1.065 -22.487 1.00 82.38 73 CYS A C 1
ATOM 620 O O . CYS A 1 73 ? 23.646 -0.724 -21.319 1.00 82.38 73 CYS A O 1
ATOM 622 N N . LEU A 1 74 ? 23.796 -2.359 -22.840 1.00 85.75 74 LEU A N 1
ATOM 623 C CA . LEU A 1 74 ? 23.542 -3.451 -21.889 1.00 85.75 74 LEU A CA 1
ATOM 624 C C . LEU A 1 74 ? 24.452 -3.393 -20.659 1.00 85.75 74 LEU A C 1
ATOM 626 O O . LEU A 1 74 ? 23.973 -3.597 -19.550 1.00 85.75 74 LEU A O 1
ATOM 630 N N . LYS A 1 75 ? 25.739 -3.072 -20.837 1.00 89.00 75 LYS A N 1
ATOM 631 C CA . LYS A 1 75 ? 26.674 -2.942 -19.710 1.00 89.00 75 LYS A CA 1
ATOM 632 C C . LYS A 1 75 ? 26.274 -1.812 -18.763 1.00 89.00 75 LYS A C 1
ATOM 634 O O . LYS A 1 75 ? 26.194 -2.043 -17.565 1.00 89.00 75 LYS A O 1
ATOM 639 N N . SER A 1 76 ? 25.930 -0.636 -19.295 1.00 89.00 76 SER A N 1
ATOM 640 C CA . SER A 1 76 ? 25.511 0.485 -18.444 1.00 89.00 76 SER A CA 1
ATOM 641 C C . SER A 1 76 ? 24.163 0.221 -17.774 1.00 89.00 76 SER A C 1
ATOM 643 O O . SER A 1 76 ? 23.930 0.691 -16.666 1.00 89.00 76 SER A O 1
ATOM 645 N N . ILE A 1 77 ? 23.269 -0.534 -18.423 1.00 89.19 77 ILE A N 1
ATOM 646 C CA . ILE A 1 77 ? 22.005 -0.970 -17.817 1.00 89.19 77 ILE A CA 1
ATOM 647 C C . ILE A 1 77 ? 22.299 -1.859 -16.608 1.00 89.19 77 ILE A C 1
ATOM 649 O O . ILE A 1 77 ? 21.734 -1.622 -15.547 1.00 89.19 77 ILE A O 1
ATOM 653 N N . VAL A 1 78 ? 23.209 -2.831 -16.736 1.00 90.19 78 VAL A N 1
ATOM 654 C CA . VAL A 1 78 ? 23.607 -3.704 -15.618 1.00 90.19 78 VAL A CA 1
ATOM 655 C C . VAL A 1 78 ? 24.225 -2.894 -14.476 1.00 90.19 78 VAL A C 1
ATOM 657 O O . VAL A 1 78 ? 23.769 -3.025 -13.348 1.00 90.19 78 VAL A O 1
ATOM 660 N N . GLU A 1 79 ? 25.159 -1.985 -14.758 1.00 92.44 79 GLU A N 1
ATOM 661 C CA . GLU A 1 79 ? 25.765 -1.112 -13.734 1.00 92.44 79 GLU A CA 1
ATOM 662 C C . GLU A 1 79 ? 24.716 -0.233 -13.022 1.00 92.44 79 GLU A C 1
ATOM 664 O O . GLU A 1 79 ? 24.741 -0.058 -11.799 1.00 92.44 79 GLU A O 1
ATOM 669 N N . THR A 1 80 ? 23.741 0.287 -13.778 1.00 91.38 80 THR A N 1
ATOM 670 C CA . THR A 1 80 ? 22.626 1.074 -13.225 1.00 91.38 80 THR A CA 1
ATOM 671 C C . THR A 1 80 ? 21.750 0.216 -12.317 1.00 91.38 80 THR A C 1
ATOM 673 O O . THR A 1 80 ? 21.320 0.677 -11.259 1.00 91.38 80 THR A O 1
ATOM 676 N N . LEU A 1 81 ? 21.488 -1.033 -12.710 1.00 90.62 81 LEU A N 1
ATOM 677 C CA . LEU A 1 81 ? 20.713 -1.984 -11.919 1.00 90.62 81 LEU A CA 1
ATOM 678 C C . LEU A 1 81 ? 21.438 -2.378 -10.635 1.00 90.62 81 LEU A C 1
ATOM 680 O O . LEU A 1 81 ? 20.806 -2.396 -9.585 1.00 90.62 81 LEU A O 1
ATOM 684 N N . GLU A 1 82 ? 22.741 -2.645 -10.697 1.00 91.56 82 GLU A N 1
ATOM 685 C CA . GLU A 1 82 ? 23.558 -2.974 -9.524 1.00 91.56 82 GLU A CA 1
ATOM 686 C C . GLU A 1 82 ? 23.574 -1.818 -8.519 1.00 91.56 82 GLU A C 1
ATOM 688 O O . GLU A 1 82 ? 23.319 -2.020 -7.332 1.00 91.56 82 GLU A O 1
ATOM 693 N N . THR A 1 83 ? 23.769 -0.589 -9.001 1.00 91.69 83 THR A N 1
ATOM 694 C CA . THR A 1 83 ? 23.724 0.612 -8.152 1.00 91.69 83 THR A CA 1
ATOM 695 C C . THR A 1 83 ? 22.336 0.811 -7.547 1.00 91.69 83 THR A C 1
ATOM 697 O O . THR A 1 83 ? 22.190 1.024 -6.342 1.00 91.69 83 THR A O 1
ATOM 700 N N . SER A 1 84 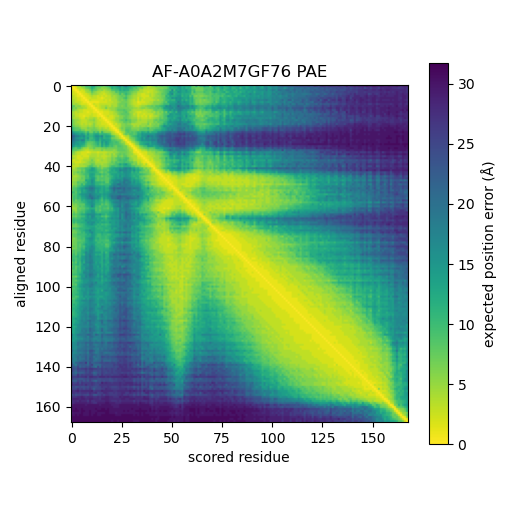? 21.294 0.678 -8.370 1.00 88.62 84 SER A N 1
ATOM 701 C CA . SER A 1 84 ? 19.912 0.831 -7.913 1.00 88.62 84 SER A CA 1
ATOM 702 C C . SER A 1 84 ? 19.504 -0.258 -6.924 1.00 88.62 84 SER A C 1
ATOM 704 O O . SER A 1 84 ? 18.707 0.014 -6.034 1.00 88.62 84 SER A O 1
ATOM 706 N N . ALA A 1 85 ? 20.040 -1.475 -7.043 1.00 88.00 85 ALA A N 1
ATOM 707 C CA . ALA A 1 85 ? 19.765 -2.563 -6.111 1.00 88.00 85 ALA A CA 1
ATOM 708 C C . ALA A 1 85 ? 20.244 -2.221 -4.693 1.00 88.00 85 ALA A C 1
ATOM 710 O O . ALA A 1 85 ? 19.518 -2.474 -3.734 1.00 88.00 85 ALA A O 1
ATOM 711 N N . ILE A 1 86 ? 21.413 -1.583 -4.559 1.00 89.38 86 ILE A N 1
ATOM 712 C CA . ILE A 1 86 ? 21.938 -1.128 -3.262 1.00 89.38 86 ILE A CA 1
ATOM 713 C C . ILE A 1 86 ? 21.001 -0.083 -2.645 1.00 89.38 86 ILE A C 1
ATOM 715 O O . ILE A 1 86 ? 20.606 -0.205 -1.484 1.00 89.38 86 ILE A O 1
ATOM 719 N N . GLU A 1 87 ? 20.590 0.918 -3.427 1.00 87.25 87 GLU A N 1
ATOM 720 C CA . GLU A 1 87 ? 19.638 1.934 -2.959 1.00 87.25 87 GLU A CA 1
ATOM 721 C C . GLU A 1 87 ? 18.269 1.341 -2.606 1.00 87.25 87 GLU A C 1
ATOM 723 O O . GLU A 1 87 ? 17.598 1.800 -1.680 1.00 87.25 87 GLU A O 1
ATOM 728 N N . LEU A 1 88 ? 17.831 0.333 -3.359 1.00 89.06 88 LEU A N 1
ATOM 729 C CA . LEU A 1 88 ? 16.535 -0.303 -3.182 1.00 89.06 88 LEU A CA 1
ATOM 730 C C . LEU A 1 88 ? 16.491 -1.111 -1.886 1.00 89.06 88 LEU A C 1
ATOM 732 O O . LEU A 1 88 ? 15.483 -1.041 -1.191 1.00 89.06 88 LEU A O 1
ATOM 736 N N . VAL A 1 89 ? 17.576 -1.799 -1.517 1.00 88.62 89 VAL A N 1
ATOM 737 C CA . VAL A 1 89 ? 17.684 -2.475 -0.212 1.00 88.62 89 VAL A CA 1
ATOM 738 C C . VAL A 1 89 ? 17.536 -1.467 0.930 1.00 88.62 89 VAL A C 1
ATOM 740 O O . VAL A 1 89 ? 16.698 -1.665 1.804 1.00 88.62 89 VAL A O 1
ATOM 743 N N . ALA A 1 90 ? 18.242 -0.334 0.874 1.00 89.44 90 ALA A N 1
ATOM 744 C CA . ALA A 1 90 ? 18.110 0.706 1.898 1.00 89.44 90 ALA A CA 1
ATOM 745 C C . ALA A 1 90 ? 16.670 1.254 1.994 1.00 89.44 90 ALA A C 1
ATOM 747 O O . ALA A 1 90 ? 16.121 1.399 3.087 1.00 89.44 90 ALA A O 1
ATOM 748 N N . LYS A 1 91 ? 16.020 1.499 0.848 1.00 88.25 91 LYS A N 1
ATOM 749 C CA . LYS A 1 91 ? 14.614 1.939 0.796 1.00 88.25 91 LYS A CA 1
ATOM 750 C C . LYS A 1 91 ? 13.647 0.884 1.336 1.00 88.25 91 LYS A C 1
ATOM 752 O O . LYS A 1 91 ? 12.638 1.252 1.935 1.00 88.25 91 LYS A O 1
ATOM 757 N N . LEU A 1 92 ? 13.923 -0.405 1.127 1.00 88.94 92 LEU A N 1
ATOM 758 C CA . LEU A 1 92 ? 13.117 -1.493 1.682 1.00 88.94 92 LEU A CA 1
ATOM 759 C C . LEU A 1 92 ? 13.221 -1.537 3.206 1.00 88.94 92 LEU A C 1
ATOM 761 O O . LEU A 1 92 ? 12.182 -1.587 3.861 1.00 88.94 92 LEU A O 1
ATOM 765 N N . ASP A 1 93 ? 14.427 -1.424 3.762 1.00 89.31 93 ASP A N 1
ATOM 766 C CA . ASP A 1 93 ? 14.641 -1.418 5.213 1.00 89.31 93 ASP A CA 1
ATOM 767 C C . ASP A 1 93 ? 13.929 -0.234 5.886 1.00 89.31 93 ASP A C 1
ATOM 769 O O . ASP A 1 93 ? 13.307 -0.363 6.942 1.00 89.31 93 ASP A O 1
ATOM 773 N N . GLU A 1 94 ? 13.989 0.950 5.274 1.00 89.62 94 GLU A N 1
ATOM 774 C CA . GLU A 1 94 ? 13.253 2.125 5.748 1.00 89.62 94 GLU A CA 1
ATOM 775 C C . GLU A 1 94 ? 11.738 1.921 5.686 1.00 89.62 94 GLU A C 1
ATOM 777 O O . GLU A 1 94 ? 11.008 2.312 6.603 1.00 89.62 94 GLU A O 1
ATOM 782 N N . ALA A 1 95 ? 11.256 1.311 4.605 1.00 89.62 95 ALA A N 1
ATOM 783 C CA . ALA A 1 95 ? 9.845 1.026 4.430 1.00 89.62 95 ALA A CA 1
ATOM 784 C C . ALA A 1 95 ? 9.351 -0.015 5.447 1.00 89.62 95 ALA A C 1
ATOM 786 O O . ALA A 1 95 ? 8.251 0.132 5.979 1.00 89.62 95 ALA A O 1
ATOM 787 N N . GLU A 1 96 ? 10.156 -1.030 5.761 1.00 88.25 96 GLU A N 1
ATOM 788 C CA . GLU A 1 96 ? 9.863 -2.025 6.795 1.00 88.25 96 GLU A CA 1
ATOM 789 C C . GLU A 1 96 ? 9.804 -1.393 8.190 1.00 88.25 96 GLU A C 1
ATOM 791 O O . GLU A 1 96 ? 8.842 -1.613 8.923 1.00 88.25 96 GLU A O 1
ATOM 796 N N . LYS A 1 97 ? 10.752 -0.512 8.530 1.00 91.00 97 LYS A N 1
ATOM 797 C CA . LYS A 1 97 ? 10.723 0.224 9.806 1.00 91.00 97 LYS A CA 1
ATOM 798 C C . LYS A 1 97 ? 9.459 1.067 9.958 1.00 91.00 97 LYS A C 1
ATOM 800 O O . LYS A 1 97 ? 8.828 1.037 11.010 1.00 91.00 97 LYS A O 1
ATOM 805 N N . LYS A 1 98 ? 9.058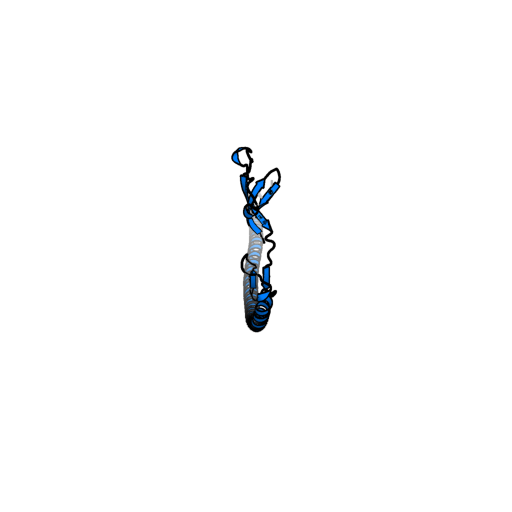 1.794 8.910 1.00 90.19 98 LYS A N 1
ATOM 806 C CA . LYS A 1 98 ? 7.803 2.569 8.916 1.00 90.19 98 LYS A CA 1
ATOM 807 C C . LYS A 1 98 ? 6.585 1.667 9.083 1.00 90.19 98 LYS A C 1
ATOM 809 O O . LYS A 1 98 ? 5.699 1.977 9.870 1.00 90.19 98 LYS A O 1
ATOM 814 N N . ALA A 1 99 ? 6.574 0.529 8.393 1.00 89.25 99 ALA A N 1
ATOM 815 C CA . ALA A 1 99 ? 5.504 -0.453 8.504 1.00 89.25 99 ALA A CA 1
ATOM 816 C C . ALA A 1 99 ? 5.326 -0.971 9.928 1.00 89.25 99 ALA A C 1
ATOM 818 O O . ALA A 1 99 ? 4.200 -1.166 10.379 1.00 89.25 99 ALA A O 1
ATOM 819 N N . GLU A 1 100 ? 6.440 -1.221 10.607 1.00 91.62 100 GLU A N 1
ATOM 820 C CA . GLU A 1 100 ? 6.430 -1.728 11.967 1.00 91.62 100 GLU A CA 1
ATOM 821 C C . GLU A 1 100 ? 5.889 -0.679 12.940 1.00 91.62 100 GLU A C 1
ATOM 823 O O . GLU A 1 100 ? 5.051 -0.998 13.780 1.00 91.62 100 GLU A O 1
ATOM 828 N N . VAL A 1 101 ? 6.267 0.590 12.766 1.00 95.25 101 VAL A N 1
ATOM 829 C CA . VAL A 1 101 ? 5.698 1.701 13.542 1.00 95.25 101 VAL A CA 1
ATOM 830 C C . VAL A 1 101 ? 4.188 1.808 13.316 1.00 95.25 101 VAL A C 1
ATOM 832 O O . VAL A 1 101 ? 3.430 1.782 14.281 1.00 95.25 101 VAL A O 1
ATOM 835 N N . GLU A 1 102 ? 3.731 1.829 12.062 1.00 93.62 102 GLU A N 1
ATOM 836 C CA . GLU A 1 102 ? 2.298 1.878 11.736 1.00 93.62 102 GLU A CA 1
ATOM 837 C C . GLU A 1 102 ? 1.530 0.675 12.302 1.00 93.62 102 GLU A C 1
ATOM 839 O O . GLU A 1 102 ? 0.376 0.795 12.719 1.00 93.62 102 GLU A O 1
ATOM 844 N N . ARG A 1 103 ? 2.155 -0.509 12.317 1.00 93.81 103 ARG A N 1
ATOM 845 C CA . ARG A 1 103 ? 1.576 -1.722 12.904 1.00 93.81 103 ARG A CA 1
ATOM 846 C C . ARG A 1 103 ? 1.383 -1.552 14.407 1.00 93.81 103 ARG A C 1
ATOM 848 O O . ARG A 1 103 ? 0.307 -1.869 14.909 1.00 93.81 103 ARG A O 1
ATOM 855 N N . LEU A 1 104 ? 2.396 -1.052 15.109 1.00 96.81 104 LEU A N 1
ATOM 856 C CA . LEU A 1 104 ? 2.330 -0.795 16.547 1.00 96.81 104 LEU A CA 1
ATOM 857 C C . LEU A 1 104 ? 1.286 0.277 16.882 1.00 96.81 104 LEU A C 1
ATOM 859 O O . LEU A 1 104 ? 0.483 0.085 17.792 1.00 96.81 104 LEU A O 1
ATOM 863 N N . GLU A 1 105 ? 1.241 1.365 16.114 1.00 96.50 105 GLU A N 1
ATOM 864 C CA . GLU A 1 105 ? 0.236 2.421 16.273 1.00 96.50 105 GLU A CA 1
ATOM 865 C C . GLU A 1 105 ? -1.183 1.895 16.058 1.00 96.50 105 GLU A C 1
ATOM 867 O O . GLU A 1 105 ? -2.085 2.207 16.838 1.00 96.50 105 GLU A O 1
ATOM 872 N N . ARG A 1 106 ? -1.382 1.051 15.040 1.00 95.12 106 ARG A N 1
ATOM 873 C CA . ARG A 1 106 ? -2.677 0.423 14.768 1.00 95.12 106 ARG A CA 1
ATOM 874 C C . ARG A 1 106 ? -3.117 -0.474 15.917 1.00 95.12 106 ARG A C 1
ATOM 876 O O . ARG A 1 106 ? -4.256 -0.358 16.352 1.00 95.12 106 ARG A O 1
ATOM 883 N N . LEU A 1 107 ? -2.223 -1.312 16.439 1.00 97.25 107 LEU A N 1
ATOM 884 C CA . LEU A 1 107 ? -2.524 -2.168 17.590 1.00 97.25 107 LEU A CA 1
ATOM 885 C C . LEU A 1 107 ? -2.901 -1.335 18.821 1.00 97.25 107 LEU A C 1
ATOM 887 O O . LEU A 1 107 ? -3.923 -1.596 19.449 1.00 97.25 107 LEU A O 1
ATOM 891 N N . ALA A 1 108 ? -2.143 -0.277 19.116 1.00 96.69 108 ALA A N 1
ATOM 892 C CA . ALA A 1 108 ? -2.448 0.618 20.230 1.00 96.69 108 ALA A CA 1
ATOM 893 C C . ALA A 1 108 ? -3.791 1.352 20.044 1.00 96.69 108 ALA A C 1
ATOM 895 O O . ALA A 1 108 ? -4.534 1.562 21.005 1.00 96.69 108 ALA A O 1
ATOM 896 N N . ALA A 1 109 ? -4.125 1.751 18.814 1.00 96.25 109 ALA A N 1
ATOM 897 C CA . ALA A 1 109 ? -5.411 2.362 18.494 1.00 96.25 109 ALA A CA 1
ATOM 898 C C . ALA A 1 109 ? -6.571 1.363 18.640 1.00 96.25 109 ALA A C 1
ATOM 900 O O . ALA A 1 109 ? -7.614 1.713 19.193 1.00 96.25 109 ALA A O 1
ATOM 901 N N . GLU A 1 110 ? -6.384 0.120 18.196 1.00 96.00 110 GLU A N 1
ATOM 902 C CA . GLU A 1 110 ? -7.359 -0.961 18.352 1.00 96.00 110 GLU A CA 1
ATOM 903 C C . GLU A 1 110 ? -7.611 -1.295 19.825 1.00 96.00 110 GLU A C 1
ATOM 905 O O . GLU A 1 110 ? -8.764 -1.458 20.222 1.00 96.00 110 GLU A O 1
ATOM 910 N N . GLU A 1 111 ? -6.569 -1.351 20.656 1.00 95.25 111 GLU A N 1
ATOM 911 C CA . GLU A 1 111 ? -6.706 -1.567 22.101 1.00 95.25 111 GLU A CA 1
ATOM 912 C C . GLU A 1 111 ? -7.515 -0.452 22.765 1.00 95.25 111 GLU A C 1
ATOM 914 O O . GLU A 1 111 ? -8.476 -0.727 23.485 1.00 95.25 111 GLU A O 1
ATOM 919 N N . LYS A 1 112 ? -7.194 0.813 22.464 1.00 96.19 112 LYS A N 1
ATOM 920 C CA . LYS A 1 112 ? -7.967 1.963 22.958 1.00 96.19 112 LYS A CA 1
ATOM 921 C C . LYS A 1 112 ? -9.423 1.896 22.512 1.00 96.19 112 LYS A C 1
ATOM 923 O O . LYS A 1 112 ? -10.322 2.137 23.314 1.00 96.19 112 LYS A O 1
ATOM 928 N N . TRP A 1 113 ? -9.656 1.542 21.250 1.00 94.31 113 TRP A N 1
ATOM 929 C CA . TRP A 1 113 ? -11.003 1.382 20.719 1.00 94.31 113 TRP A CA 1
ATOM 930 C C . TRP A 1 113 ? -11.769 0.269 21.436 1.00 94.31 113 TRP A C 1
ATOM 932 O O . TRP A 1 113 ? -12.935 0.457 21.765 1.00 94.31 113 TRP A O 1
ATOM 942 N N . ARG A 1 114 ? -11.131 -0.873 21.725 1.00 95.75 114 ARG A N 1
ATOM 943 C CA . ARG A 1 114 ? -11.757 -1.969 22.482 1.00 95.75 114 ARG A CA 1
ATOM 944 C C . ARG A 1 114 ? -12.172 -1.527 23.879 1.00 95.75 114 ARG A C 1
ATOM 946 O O . ARG A 1 114 ? -13.321 -1.744 24.244 1.00 95.75 114 ARG A O 1
ATOM 953 N N . ILE A 1 115 ? -11.282 -0.851 24.606 1.00 96.56 115 ILE A N 1
ATOM 954 C CA . ILE A 1 115 ? -11.573 -0.340 25.953 1.00 96.56 115 ILE A CA 1
ATOM 955 C C . ILE A 1 115 ? -12.766 0.622 25.916 1.00 96.56 115 ILE A C 1
ATOM 957 O O . ILE A 1 115 ? -13.712 0.462 26.681 1.00 96.56 115 ILE A O 1
ATOM 961 N N . GLU A 1 116 ? -12.760 1.582 24.992 1.00 95.69 116 GLU A N 1
ATOM 962 C CA . GLU A 1 116 ? -13.853 2.547 24.830 1.00 95.69 116 GLU A CA 1
ATOM 963 C C . GLU A 1 116 ? -15.185 1.860 24.485 1.00 95.69 116 GLU A C 1
ATOM 965 O O . GLU A 1 116 ? -16.236 2.204 25.025 1.00 95.69 116 GLU A O 1
ATOM 970 N N . GLN A 1 117 ? -15.162 0.857 23.605 1.00 95.88 117 GLN A N 1
ATOM 971 C CA . GLN A 1 117 ? -16.356 0.086 23.254 1.00 95.88 117 GLN A CA 1
ATOM 972 C C . GLN A 1 117 ? -16.887 -0.722 24.437 1.00 95.88 117 GLN A C 1
ATOM 974 O O . GLN A 1 117 ? -18.102 -0.808 24.615 1.00 95.88 117 GLN A O 1
ATOM 979 N N . ASP A 1 118 ? -16.006 -1.305 25.244 1.00 96.38 118 ASP A N 1
ATOM 980 C CA . ASP A 1 118 ? -16.405 -2.060 26.427 1.00 96.38 118 ASP A CA 1
ATOM 981 C C . ASP A 1 118 ? -17.025 -1.138 27.482 1.00 96.38 118 ASP A C 1
ATOM 983 O O . ASP A 1 118 ? -18.092 -1.456 28.005 1.00 96.38 118 ASP A O 1
ATOM 987 N N . LEU A 1 119 ? -16.452 0.050 27.708 1.00 96.56 119 LEU A N 1
ATOM 988 C CA . LEU A 1 119 ? -17.047 1.070 28.580 1.00 96.56 119 LEU A CA 1
ATOM 989 C C . LEU A 1 119 ? -18.454 1.467 28.114 1.00 96.56 119 LEU A C 1
ATOM 991 O O . LEU A 1 119 ? -19.394 1.450 28.909 1.00 96.56 119 LEU A O 1
ATOM 995 N N . ARG A 1 120 ? -18.630 1.726 26.813 1.00 96.44 120 ARG A N 1
ATOM 996 C CA . ARG A 1 120 ? -19.946 2.054 26.236 1.00 96.44 120 ARG A CA 1
ATOM 997 C C . ARG A 1 120 ? -20.958 0.928 26.392 1.00 96.44 120 ARG A C 1
ATOM 999 O O . ARG A 1 120 ? -22.128 1.186 26.657 1.00 96.44 120 ARG A O 1
ATOM 1006 N N . LYS A 1 121 ? -20.535 -0.325 26.217 1.00 96.69 121 LYS A N 1
ATOM 1007 C CA . LYS A 1 121 ? -21.414 -1.486 26.417 1.00 96.69 121 LYS A CA 1
ATOM 1008 C C . LYS A 1 121 ? -21.841 -1.622 27.871 1.00 96.69 121 LYS A C 1
ATOM 1010 O O . LYS A 1 121 ? -22.996 -1.954 28.113 1.00 96.69 121 LYS A O 1
ATOM 1015 N N . VAL A 1 122 ? -20.938 -1.370 28.819 1.00 96.94 122 VAL A N 1
ATOM 1016 C CA . VAL A 1 122 ? -21.259 -1.403 30.251 1.00 96.94 122 VAL A CA 1
ATOM 1017 C C . VAL A 1 122 ? -22.272 -0.316 30.592 1.00 96.94 122 VAL A C 1
ATOM 1019 O O . VAL A 1 122 ? -23.302 -0.628 31.182 1.00 96.94 122 VAL A O 1
ATOM 1022 N N . GLU A 1 123 ? -22.034 0.928 30.172 1.00 95.94 123 GLU A N 1
ATOM 1023 C CA . GLU A 1 123 ? -22.969 2.037 30.400 1.00 95.94 123 GLU A CA 1
ATOM 1024 C C . GLU A 1 123 ? -24.346 1.743 29.797 1.00 95.94 123 GLU A C 1
ATOM 1026 O O . GLU A 1 123 ? -25.363 1.845 30.483 1.00 95.94 123 GLU A O 1
ATOM 1031 N N . LYS A 1 124 ? -24.372 1.257 28.552 1.00 97.06 124 LYS A N 1
ATOM 1032 C CA . LYS A 1 124 ? -25.611 0.848 27.894 1.00 97.06 124 LYS A CA 1
ATOM 1033 C C . LYS A 1 124 ? -26.315 -0.287 28.638 1.00 97.06 124 LYS A C 1
ATOM 1035 O O . LYS A 1 124 ? -27.515 -0.216 28.851 1.00 97.06 124 LYS A O 1
ATOM 1040 N N . SER A 1 125 ? -25.585 -1.306 29.092 1.00 96.38 125 SER A N 1
ATOM 1041 C CA . SER A 1 125 ? -26.168 -2.407 29.865 1.00 96.38 125 SER A CA 1
ATOM 1042 C C . SER A 1 125 ? -26.767 -1.929 31.188 1.00 96.38 125 SER A C 1
ATOM 1044 O O . SER A 1 125 ? -27.772 -2.486 31.629 1.00 96.38 125 SER A O 1
ATOM 1046 N N . ILE A 1 126 ? -26.159 -0.929 31.834 1.00 96.94 126 ILE A N 1
ATOM 1047 C CA . ILE A 1 126 ? -26.693 -0.319 33.056 1.00 96.94 126 ILE A CA 1
ATOM 1048 C C . ILE A 1 126 ? -27.990 0.424 32.735 1.00 96.94 126 ILE A C 1
ATOM 1050 O O . ILE A 1 126 ? -28.983 0.215 33.431 1.00 96.94 126 ILE A O 1
ATOM 1054 N N . GLN A 1 127 ? -27.999 1.240 31.680 1.00 97.38 127 GLN A N 1
ATOM 1055 C CA . GLN A 1 127 ? -29.191 1.966 31.246 1.00 97.38 127 GLN A CA 1
ATOM 1056 C C . GLN A 1 127 ? -30.330 1.007 30.875 1.00 97.38 127 GLN A C 1
ATOM 1058 O O . GLN A 1 127 ? -31.416 1.113 31.439 1.00 97.38 127 GLN A O 1
ATOM 1063 N N . ASP A 1 128 ? -30.061 0.016 30.023 1.00 97.06 128 ASP A N 1
ATOM 1064 C CA . ASP A 1 128 ? -31.037 -0.993 29.600 1.00 97.06 128 ASP A CA 1
ATOM 1065 C C . ASP A 1 128 ? -31.599 -1.757 30.821 1.00 97.06 128 ASP A C 1
ATOM 1067 O O . ASP A 1 128 ? -32.797 -2.027 30.904 1.00 97.06 128 ASP A O 1
ATOM 1071 N N . SER A 1 129 ? -30.757 -2.057 31.822 1.00 96.81 129 SER A N 1
ATOM 1072 C CA . SER A 1 129 ? -31.202 -2.697 33.072 1.00 96.81 129 SER A CA 1
ATOM 1073 C C . SER A 1 129 ? -32.118 -1.791 33.899 1.00 96.81 129 SER A C 1
ATOM 1075 O O . SER A 1 129 ? -33.109 -2.264 34.458 1.00 96.81 129 SER A O 1
ATOM 1077 N N . GLN A 1 130 ? -31.809 -0.495 33.994 1.00 97.19 130 GLN A N 1
ATOM 1078 C CA . GLN A 1 130 ? -32.637 0.478 34.713 1.00 97.19 130 GLN A CA 1
ATOM 1079 C C . GLN A 1 130 ? -33.991 0.680 34.029 1.00 97.19 130 GLN A C 1
ATOM 1081 O O . GLN A 1 130 ? -35.024 0.654 34.699 1.00 97.19 130 GLN A O 1
ATOM 1086 N N . GLU A 1 131 ? -33.997 0.835 32.705 1.00 97.38 131 GLU A N 1
ATOM 1087 C CA . GLU A 1 131 ? -35.218 0.943 31.906 1.00 97.38 131 GLU A CA 1
ATOM 1088 C C . GLU A 1 131 ? -36.091 -0.303 32.084 1.00 97.38 131 GLU A C 1
ATOM 1090 O O . GLU A 1 131 ? -37.279 -0.191 32.396 1.00 97.38 131 GLU A O 1
ATOM 1095 N N . HIS A 1 132 ? -35.488 -1.492 32.027 1.00 97.38 132 HIS A N 1
ATOM 1096 C CA . HIS A 1 132 ? -36.200 -2.747 32.243 1.00 97.38 132 HIS A CA 1
ATOM 1097 C C . HIS A 1 132 ? -36.839 -2.848 33.640 1.00 97.38 132 HIS A C 1
ATOM 1099 O O . HIS A 1 132 ? -37.989 -3.273 33.772 1.00 97.38 132 HIS A O 1
ATOM 1105 N N . LEU A 1 133 ? -36.136 -2.424 34.697 1.00 97.06 133 LEU A N 1
ATOM 1106 C CA . LEU A 1 133 ? -36.703 -2.383 36.051 1.00 97.06 133 LEU A CA 1
ATOM 1107 C C . LEU A 1 133 ? -37.871 -1.395 36.152 1.00 97.06 133 LEU A C 1
ATOM 1109 O O . LEU A 1 133 ? -38.894 -1.723 36.758 1.00 97.06 133 LEU A O 1
ATOM 1113 N N . CYS A 1 134 ? -37.757 -0.218 35.533 1.00 97.25 134 CYS A N 1
ATOM 1114 C CA . CYS A 1 134 ? -38.844 0.759 35.467 1.00 97.25 134 CYS A CA 1
ATOM 1115 C C . CYS A 1 134 ? -40.085 0.183 34.770 1.00 97.25 134 CYS A C 1
ATOM 1117 O O . CYS A 1 134 ? -41.196 0.328 35.285 1.00 97.25 134 CYS A O 1
ATOM 1119 N N . GLU A 1 135 ? -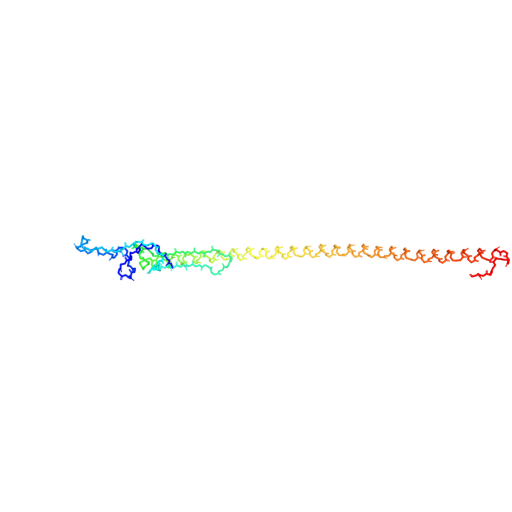39.913 -0.525 33.652 1.00 97.50 135 GLU A N 1
ATOM 1120 C CA . GLU A 1 135 ? -41.015 -1.206 32.964 1.00 97.50 135 GLU A CA 1
ATOM 1121 C C . GLU A 1 135 ? -41.682 -2.270 33.844 1.00 97.50 135 GLU A C 1
ATOM 1123 O O . GLU A 1 135 ? -42.911 -2.372 33.880 1.00 97.50 135 GLU A O 1
ATOM 1128 N N . ILE A 1 136 ? -40.889 -3.071 34.565 1.00 96.94 136 ILE A N 1
ATOM 1129 C CA . ILE A 1 136 ? -41.410 -4.081 35.493 1.00 96.94 136 ILE A CA 1
ATOM 1130 C C . ILE A 1 136 ? -42.229 -3.407 36.599 1.00 96.94 136 ILE A C 1
ATOM 1132 O O . ILE A 1 136 ? -43.354 -3.832 36.863 1.00 96.94 136 ILE A O 1
ATOM 1136 N N . ILE A 1 137 ? -41.709 -2.340 37.213 1.00 95.38 137 ILE A N 1
ATOM 1137 C CA . ILE A 1 137 ? -42.411 -1.590 38.265 1.00 95.38 137 ILE A CA 1
ATOM 1138 C C . ILE A 1 137 ? -43.738 -1.032 37.739 1.00 95.38 137 ILE A C 1
ATOM 1140 O O . ILE A 1 137 ? -44.762 -1.162 38.409 1.00 95.38 137 ILE A O 1
ATOM 1144 N N . GLN A 1 138 ? -43.755 -0.466 36.529 1.00 96.25 138 GLN A N 1
ATOM 1145 C CA . GLN A 1 138 ? -44.983 0.035 35.903 1.00 96.25 138 GLN A CA 1
ATOM 1146 C C . GLN A 1 138 ? -46.003 -1.082 35.653 1.00 96.25 138 GLN A C 1
ATOM 1148 O O . GLN A 1 138 ? -47.187 -0.913 35.946 1.00 96.25 138 GLN A O 1
ATOM 1153 N N . LYS A 1 139 ? -45.560 -2.248 35.164 1.00 96.31 139 LYS A N 1
ATOM 1154 C CA . LYS A 1 139 ? -46.432 -3.419 34.971 1.00 96.31 139 LYS A CA 1
ATOM 1155 C C . LYS A 1 139 ? -47.037 -3.891 36.296 1.00 96.31 139 LYS A C 1
ATOM 1157 O O . LYS A 1 139 ? -48.247 -4.097 36.357 1.00 96.31 139 LYS A O 1
ATOM 1162 N N . TRP A 1 140 ? -46.242 -3.991 37.363 1.00 96.12 140 TRP A N 1
ATOM 1163 C CA . TRP A 1 140 ? -46.740 -4.345 38.699 1.00 96.12 140 TRP A CA 1
ATOM 1164 C C . TRP A 1 140 ? -47.707 -3.302 39.260 1.00 96.12 140 TRP A C 1
ATOM 1166 O O . TRP A 1 140 ? -48.756 -3.667 39.788 1.00 96.12 140 TRP A O 1
ATOM 1176 N N . ALA A 1 141 ? -47.408 -2.011 39.104 1.00 95.69 141 ALA A N 1
ATOM 1177 C CA . ALA A 1 141 ? -48.306 -0.938 39.522 1.00 95.69 141 ALA A CA 1
ATOM 1178 C C . ALA A 1 141 ? -49.666 -1.030 38.810 1.00 95.69 141 ALA A C 1
ATOM 1180 O O . ALA A 1 141 ? -50.707 -0.870 39.446 1.00 95.69 141 ALA A O 1
ATOM 1181 N N . ASN A 1 142 ? -49.674 -1.358 37.515 1.00 95.12 142 ASN A N 1
ATOM 1182 C CA . ASN A 1 142 ? -50.907 -1.564 36.757 1.00 95.12 142 ASN A CA 1
ATOM 1183 C C . ASN A 1 142 ? -51.718 -2.755 37.284 1.00 95.12 142 ASN A C 1
ATOM 1185 O O . ASN A 1 142 ? -52.923 -2.614 37.482 1.00 95.12 142 ASN A O 1
ATOM 1189 N N . VAL A 1 143 ? -51.075 -3.892 37.570 1.00 95.50 143 VAL A N 1
ATOM 1190 C CA . VAL A 1 143 ? -51.749 -5.066 38.159 1.00 95.50 143 VAL A CA 1
ATOM 1191 C C . VAL A 1 143 ? -52.358 -4.720 39.522 1.00 95.50 143 VAL A C 1
ATOM 1193 O O . VAL A 1 143 ? -53.546 -4.953 39.737 1.00 95.50 143 VAL A O 1
ATOM 1196 N N . MET A 1 144 ? -51.596 -4.062 40.402 1.00 93.38 144 MET A N 1
ATOM 1197 C CA . MET A 1 144 ? -52.091 -3.634 41.717 1.00 93.38 144 MET A CA 1
ATOM 1198 C C . MET A 1 144 ? -53.254 -2.640 41.614 1.00 93.38 144 MET A C 1
ATOM 1200 O O . MET A 1 144 ? -54.192 -2.693 42.411 1.00 93.38 144 MET A O 1
ATOM 1204 N N . ASN A 1 145 ? -53.221 -1.731 40.636 1.00 92.44 145 ASN A N 1
ATOM 1205 C CA . ASN A 1 145 ? -54.317 -0.797 40.387 1.00 92.44 145 ASN A CA 1
ATOM 1206 C C . ASN A 1 145 ? -55.594 -1.527 39.947 1.00 92.44 145 ASN A C 1
ATOM 1208 O O . ASN A 1 145 ? -56.676 -1.177 40.420 1.00 92.44 145 ASN A O 1
ATOM 1212 N N . VAL A 1 146 ? -55.478 -2.553 39.095 1.00 92.81 146 VAL A N 1
ATOM 1213 C CA . VAL A 1 146 ? -56.613 -3.396 38.681 1.00 92.81 146 VAL A CA 1
ATOM 1214 C C . VAL A 1 146 ? -57.188 -4.158 39.873 1.00 92.81 146 VAL A C 1
ATOM 1216 O O . VAL A 1 146 ? -58.395 -4.103 40.098 1.00 92.81 146 VAL A O 1
ATOM 1219 N N . GLU A 1 147 ? -56.351 -4.805 40.686 1.00 90.56 147 GLU A N 1
ATOM 1220 C CA . GLU A 1 147 ? -56.813 -5.514 41.887 1.00 90.56 147 GLU A CA 1
ATOM 1221 C C . GLU A 1 147 ? -57.523 -4.575 42.867 1.00 90.56 147 GLU A C 1
ATOM 1223 O O . GLU A 1 147 ? -58.611 -4.877 43.362 1.00 90.56 147 GLU A O 1
ATOM 1228 N N . ARG A 1 148 ? -56.951 -3.391 43.110 1.00 89.25 148 ARG A N 1
ATOM 1229 C CA . ARG A 1 148 ? -57.545 -2.384 43.997 1.00 89.25 148 ARG A CA 1
ATOM 1230 C C . ARG A 1 148 ? -58.873 -1.860 43.459 1.00 89.25 148 ARG A C 1
ATOM 1232 O O . ARG A 1 148 ? -59.798 -1.631 44.239 1.00 89.25 148 ARG A O 1
ATOM 1239 N N . PHE A 1 149 ? -58.975 -1.677 42.144 1.00 91.38 149 PHE A N 1
ATOM 1240 C CA . PHE A 1 149 ? -60.221 -1.304 41.485 1.00 91.38 149 PHE A CA 1
ATOM 1241 C C . PHE A 1 149 ? -61.290 -2.385 41.678 1.00 91.38 149 PHE A C 1
ATOM 1243 O O . PHE A 1 149 ? -62.384 -2.065 42.142 1.00 91.38 149 PHE A O 1
ATOM 1250 N N . LEU A 1 150 ? -60.961 -3.654 41.407 1.00 91.94 150 LEU A N 1
ATOM 1251 C CA . LEU A 1 150 ? -61.879 -4.785 41.578 1.00 91.94 150 LEU A CA 1
ATOM 1252 C C . LEU A 1 150 ? -62.349 -4.919 43.033 1.00 91.94 150 LEU A C 1
ATOM 1254 O O . LEU A 1 150 ? -63.552 -4.992 43.280 1.00 91.94 150 LEU A O 1
ATOM 1258 N N . ALA A 1 151 ? -61.438 -4.827 44.004 1.00 86.94 151 ALA A N 1
ATOM 1259 C CA . ALA A 1 151 ? -61.789 -4.830 45.425 1.00 86.94 151 ALA A CA 1
ATOM 1260 C C . ALA A 1 151 ? -62.719 -3.657 45.806 1.00 86.94 151 ALA A C 1
ATOM 1262 O O . ALA A 1 151 ? -63.614 -3.797 46.644 1.00 86.94 151 ALA A O 1
ATOM 1263 N N . GLY A 1 152 ? -62.537 -2.488 45.184 1.00 85.81 152 GLY A N 1
ATOM 1264 C CA . GLY A 1 152 ? -63.408 -1.325 45.363 1.00 85.81 152 GLY A CA 1
ATOM 1265 C C . GLY A 1 152 ? -64.789 -1.465 44.709 1.00 85.81 152 GLY A C 1
ATOM 1266 O O . GLY A 1 152 ? -65.752 -0.868 45.196 1.00 85.81 152 GLY A O 1
ATOM 1267 N N . VAL A 1 153 ? -64.908 -2.225 43.616 1.00 87.19 153 VAL A N 1
ATOM 1268 C CA . VAL A 1 153 ? -66.202 -2.595 43.013 1.00 87.19 153 VAL A CA 1
ATOM 1269 C C . VAL A 1 153 ? -66.927 -3.594 43.912 1.00 87.19 153 VAL A C 1
ATOM 1271 O O . VAL A 1 153 ? -68.102 -3.402 44.209 1.00 87.19 153 VAL A O 1
ATOM 1274 N N . GLU A 1 154 ? -66.217 -4.598 44.426 1.00 82.44 154 GLU A N 1
ATOM 1275 C CA . GLU A 1 154 ? -66.791 -5.621 45.303 1.00 82.44 154 GLU A CA 1
ATOM 1276 C C . GLU A 1 154 ? -67.317 -5.029 46.622 1.00 82.44 154 GLU A C 1
ATOM 1278 O O . GLU A 1 154 ? -68.418 -5.363 47.063 1.00 82.44 154 GLU A O 1
ATOM 1283 N N . LYS A 1 155 ? -66.574 -4.096 47.237 1.00 79.12 155 LYS A N 1
ATOM 1284 C CA . LYS A 1 155 ? -67.046 -3.374 48.432 1.00 79.12 155 LYS A CA 1
ATOM 1285 C C . LYS A 1 155 ? -68.315 -2.568 48.165 1.00 79.12 155 LYS A C 1
ATOM 1287 O O . LYS A 1 155 ? -69.243 -2.638 48.962 1.00 79.12 155 LYS A O 1
ATOM 1292 N N . ARG A 1 156 ? -68.390 -1.863 47.033 1.00 75.62 156 ARG A N 1
ATOM 1293 C CA . ARG A 1 156 ? -69.601 -1.118 46.654 1.00 75.62 156 ARG A CA 1
ATOM 1294 C C . ARG A 1 156 ? -70.783 -2.047 46.382 1.00 75.62 156 ARG A C 1
ATOM 1296 O O . ARG A 1 156 ? -71.871 -1.778 46.870 1.00 75.62 156 ARG A O 1
ATOM 1303 N N . ALA A 1 157 ? -70.574 -3.178 45.710 1.00 73.62 157 ALA A N 1
ATOM 1304 C CA . ALA A 1 157 ? -71.622 -4.183 45.510 1.00 73.62 157 ALA A CA 1
ATOM 1305 C C . ALA A 1 157 ? -72.169 -4.751 46.840 1.00 73.62 157 ALA A C 1
ATOM 1307 O O . ALA A 1 157 ? -73.354 -5.074 46.949 1.00 73.62 157 ALA A O 1
ATOM 1308 N N . LYS A 1 158 ? -71.323 -4.834 47.877 1.00 69.25 158 LYS A N 1
ATOM 1309 C CA . LYS A 1 158 ? -71.714 -5.246 49.237 1.00 69.25 158 LYS A CA 1
ATOM 1310 C C . LYS A 1 158 ? -72.474 -4.166 50.020 1.00 69.25 158 LYS A C 1
ATOM 1312 O O . LYS A 1 158 ? -73.269 -4.524 50.883 1.00 69.25 158 LYS A O 1
ATOM 1317 N N . GLU A 1 159 ? -72.277 -2.884 49.722 1.00 66.31 159 GLU A N 1
ATOM 1318 C CA . GLU A 1 159 ? -72.982 -1.764 50.375 1.00 66.31 159 GLU A CA 1
ATOM 1319 C C . GLU A 1 159 ? -74.339 -1.422 49.730 1.00 66.31 159 GLU A C 1
ATOM 1321 O O . GLU A 1 159 ? -75.146 -0.731 50.350 1.00 66.31 159 GLU A O 1
ATOM 1326 N N . LEU A 1 160 ? -74.640 -1.934 48.530 1.00 59.62 160 LEU A N 1
ATOM 1327 C CA . LEU A 1 160 ? -75.957 -1.764 47.907 1.00 59.62 160 LEU A CA 1
ATOM 1328 C C . LEU A 1 160 ? -77.039 -2.680 48.532 1.00 59.62 160 LEU A C 1
ATOM 1330 O O . LEU A 1 160 ? -76.753 -3.852 48.815 1.00 59.62 160 LEU A O 1
ATOM 1334 N N . PRO A 1 161 ? -78.282 -2.177 48.721 1.00 55.84 161 PRO A N 1
ATOM 1335 C CA . PRO A 1 161 ? -79.412 -2.955 49.236 1.00 55.84 161 PRO A CA 1
ATOM 1336 C C . PRO A 1 161 ? -79.851 -4.061 48.256 1.00 55.84 161 PRO A C 1
ATOM 1338 O O . PRO A 1 161 ? -79.666 -3.952 47.046 1.00 55.84 161 PRO A O 1
ATOM 1341 N N . GLU A 1 162 ? -80.432 -5.145 48.788 1.00 54.22 162 GLU A N 1
ATOM 1342 C CA . GLU A 1 162 ? -80.625 -6.434 48.091 1.00 54.22 162 GLU A CA 1
ATOM 1343 C C . GLU A 1 162 ? -81.435 -6.399 46.782 1.00 54.22 162 GLU A C 1
ATOM 1345 O O . GLU A 1 162 ? -81.352 -7.342 45.999 1.00 54.22 162 GLU A O 1
ATOM 1350 N N . THR A 1 163 ? -82.167 -5.323 46.494 1.00 54.50 163 THR A N 1
ATOM 1351 C CA . THR A 1 163 ? -83.007 -5.186 45.293 1.00 54.50 163 THR A CA 1
ATOM 1352 C C . THR A 1 163 ? -82.241 -5.029 43.973 1.00 54.50 163 THR A C 1
ATOM 1354 O O . THR A 1 163 ? -82.853 -5.179 42.923 1.00 54.50 163 THR A O 1
ATOM 1357 N N . GLU A 1 164 ? -80.926 -4.780 43.992 1.00 54.47 164 GLU A N 1
ATOM 1358 C CA . GLU A 1 164 ? -80.106 -4.618 42.771 1.00 54.47 164 GLU A CA 1
ATOM 1359 C C . GLU A 1 164 ? -79.035 -5.716 42.579 1.00 54.47 164 GLU A C 1
ATOM 1361 O O . GLU A 1 164 ? -78.206 -5.632 41.675 1.00 54.47 164 GLU A O 1
ATOM 1366 N N . ARG A 1 165 ? -79.024 -6.773 43.407 1.00 50.62 165 ARG A N 1
ATOM 1367 C CA . ARG A 1 165 ? -77.956 -7.802 43.408 1.00 50.62 165 ARG A CA 1
ATOM 1368 C C . ARG A 1 165 ? -78.106 -8.928 42.377 1.00 50.62 165 ARG A C 1
ATOM 1370 O O . ARG A 1 165 ? -77.243 -9.802 42.315 1.00 50.62 165 ARG A O 1
ATOM 1377 N N . THR A 1 166 ? -79.162 -8.939 41.572 1.00 39.78 166 THR A N 1
ATOM 1378 C CA . THR A 1 166 ? -79.358 -9.954 40.524 1.00 39.78 166 THR A CA 1
ATOM 1379 C C . THR A 1 166 ? -78.884 -9.442 39.162 1.00 39.78 166 THR A C 1
ATOM 1381 O O . THR A 1 166 ? -79.395 -8.415 38.713 1.00 39.78 166 THR A O 1
ATOM 1384 N N . PRO A 1 167 ? -77.955 -10.136 38.478 1.00 53.00 167 PRO A N 1
ATOM 1385 C CA . PRO A 1 167 ? -77.559 -9.777 37.121 1.00 53.00 167 PRO A CA 1
ATOM 1386 C C . PRO A 1 167 ? -78.632 -10.207 36.104 1.00 53.00 167 PRO A C 1
ATOM 1388 O O . PRO A 1 167 ? -79.211 -11.288 36.236 1.00 53.00 167 PRO A O 1
ATOM 1391 N N . VAL A 1 168 ? -78.868 -9.360 35.095 1.00 37.38 168 VAL A N 1
ATOM 1392 C CA . VAL A 1 168 ? -79.379 -9.762 33.768 1.00 37.38 168 VAL A CA 1
ATOM 1393 C C . VAL A 1 168 ? -78.186 -10.141 32.904 1.00 37.38 168 VAL A C 1
ATOM 1395 O O . VAL A 1 168 ? -77.167 -9.416 32.994 1.00 37.38 168 VAL A O 1
#

Foldseek 3Di:
DWDFFKWKDFPNDTDGPVPDDDDPPNVVDPTPMDIDTDTDPDPWDKDKDADPDPLDGDIDIDTDDPVDHCVVVVVVVVVVVVVVVVVVVVVVVVSVVVVVVVVVVVVVVVVVVVVVVVVVVVVVVVVVVVVVVVVVVVVVVVVVVVVVVVVVVVVVLVVDDPPPNDDD

Mean predicted aligned error: 13.92 Å